Protein AF-A0A353K0B1-F1 (afdb_monomer)

Mean predicted aligned error: 12.5 Å

Structure (mmCIF, N/CA/C/O backbone):
data_AF-A0A353K0B1-F1
#
_entry.id   AF-A0A353K0B1-F1
#
loop_
_atom_site.group_PDB
_atom_site.id
_atom_site.type_symbol
_atom_site.label_atom_id
_atom_site.label_alt_id
_atom_site.label_comp_id
_atom_site.label_asym_id
_atom_site.label_entity_id
_atom_site.label_seq_id
_atom_site.pdbx_PDB_ins_code
_atom_site.Cartn_x
_atom_site.Cartn_y
_atom_site.Cartn_z
_atom_site.occupancy
_atom_site.B_iso_or_equiv
_atom_site.auth_seq_id
_atom_site.auth_comp_id
_atom_site.auth_asym_id
_atom_site.auth_atom_id
_atom_site.pdbx_PDB_model_num
ATOM 1 N N . PHE A 1 1 ? -6.805 23.992 -35.290 1.00 36.97 1 PHE A N 1
ATOM 2 C CA . PHE A 1 1 ? -5.382 24.380 -35.285 1.00 36.97 1 PHE A CA 1
ATOM 3 C C . PHE A 1 1 ? -4.527 23.122 -35.307 1.00 36.97 1 PHE A C 1
ATOM 5 O O . PHE A 1 1 ? -4.038 22.693 -34.277 1.00 36.97 1 PHE A O 1
ATOM 12 N N . ILE A 1 2 ? -4.406 22.497 -36.475 1.00 39.25 2 ILE A N 1
ATOM 13 C CA . ILE A 1 2 ? -3.397 21.470 -36.740 1.00 39.25 2 ILE A CA 1
ATOM 14 C C . ILE A 1 2 ? -2.709 21.992 -37.991 1.00 39.25 2 ILE A C 1
ATOM 16 O O . ILE A 1 2 ? -3.285 21.962 -39.075 1.00 39.25 2 ILE A O 1
ATOM 20 N N . ASN A 1 3 ? -1.576 22.661 -37.792 1.00 36.94 3 ASN A N 1
ATOM 21 C CA . ASN A 1 3 ? -0.792 23.210 -38.883 1.00 36.94 3 ASN A CA 1
ATOM 22 C C . ASN A 1 3 ? 0.197 22.126 -39.298 1.00 36.94 3 ASN A C 1
ATOM 24 O O . ASN A 1 3 ? 1.272 21.996 -38.717 1.00 36.94 3 ASN A O 1
ATOM 28 N N . ASP A 1 4 ? -0.233 21.320 -40.260 1.00 46.06 4 ASP A N 1
ATOM 29 C CA . ASP A 1 4 ? 0.606 20.402 -41.015 1.00 46.06 4 ASP A CA 1
ATOM 30 C C . ASP A 1 4 ? 1.526 21.243 -41.914 1.00 46.06 4 ASP A C 1
ATOM 32 O O . ASP A 1 4 ? 1.256 21.504 -43.085 1.00 46.06 4 ASP A O 1
ATOM 36 N N . LYS A 1 5 ? 2.585 21.785 -41.308 1.00 36.81 5 LYS A N 1
ATOM 37 C CA . LYS A 1 5 ? 3.682 22.445 -42.010 1.00 36.81 5 LYS A CA 1
ATOM 38 C C . LYS A 1 5 ? 4.902 21.542 -41.931 1.00 36.81 5 LYS A C 1
ATOM 40 O O . LYS A 1 5 ? 5.747 21.676 -41.051 1.00 36.81 5 LYS A O 1
ATOM 45 N N . LYS A 1 6 ? 5.015 20.650 -42.917 1.00 50.41 6 LYS A N 1
ATOM 46 C CA . LYS A 1 6 ? 6.301 20.114 -43.382 1.00 50.41 6 LYS A CA 1
ATOM 47 C C . LYS A 1 6 ? 7.113 21.253 -44.012 1.00 50.41 6 LYS A C 1
ATOM 49 O O . LYS A 1 6 ? 7.263 21.332 -45.227 1.00 50.41 6 LYS A O 1
ATOM 54 N N . GLU A 1 7 ? 7.595 22.181 -43.193 1.00 39.72 7 GLU A N 1
ATOM 55 C CA . GLU A 1 7 ? 8.551 23.199 -43.622 1.00 39.72 7 GLU A CA 1
ATOM 56 C C . GLU A 1 7 ? 9.961 22.606 -43.562 1.00 39.72 7 GLU A C 1
ATOM 58 O O . GLU A 1 7 ? 10.577 22.538 -42.507 1.00 39.72 7 GLU A O 1
ATOM 63 N N . GLY A 1 8 ? 10.443 22.138 -44.716 1.00 44.66 8 GLY A N 1
ATOM 64 C CA . GLY A 1 8 ? 11.822 22.344 -45.174 1.00 44.66 8 GLY A CA 1
ATOM 65 C C . GLY A 1 8 ? 12.996 21.977 -44.260 1.00 44.66 8 GLY A C 1
ATOM 66 O O . GLY A 1 8 ? 14.079 22.515 -44.471 1.00 44.66 8 GLY A O 1
ATOM 67 N N . ALA A 1 9 ? 12.846 21.093 -43.276 1.00 47.12 9 ALA A N 1
ATOM 68 C CA . ALA A 1 9 ? 13.990 20.555 -42.555 1.00 47.12 9 ALA A CA 1
ATOM 69 C C . ALA A 1 9 ? 14.630 19.470 -43.425 1.00 47.12 9 ALA A C 1
ATOM 71 O O . ALA A 1 9 ? 14.099 18.366 -43.560 1.00 47.12 9 ALA A O 1
ATOM 72 N N . THR A 1 10 ? 15.753 19.793 -44.062 1.00 54.03 10 THR A N 1
ATOM 73 C CA . THR A 1 10 ? 16.642 18.791 -44.650 1.00 54.03 10 THR A CA 1
ATOM 74 C C . THR A 1 10 ? 16.824 17.668 -43.624 1.00 54.03 10 THR A C 1
ATOM 76 O O . THR A 1 10 ? 17.186 17.940 -42.483 1.00 54.03 10 THR A O 1
ATOM 79 N N . ILE A 1 11 ? 16.577 16.411 -44.019 1.00 59.53 11 ILE A N 1
ATOM 80 C CA . ILE A 1 11 ? 16.778 15.199 -43.185 1.00 59.53 11 ILE A CA 1
ATOM 81 C C . ILE A 1 11 ? 18.202 15.152 -42.591 1.00 59.53 11 ILE A C 1
ATOM 83 O O . ILE A 1 11 ? 18.474 14.462 -41.612 1.00 59.53 11 ILE A O 1
ATOM 87 N N . TYR A 1 12 ? 19.104 15.939 -43.171 1.00 59.56 12 TYR A N 1
ATOM 88 C CA . TYR A 1 12 ? 20.493 16.079 -42.801 1.00 59.56 12 TYR A CA 1
ATOM 89 C C . TYR A 1 12 ? 20.752 17.462 -42.181 1.00 59.56 12 TYR A C 1
ATOM 91 O O . TYR A 1 12 ? 20.598 18.475 -42.869 1.00 59.56 12 TYR A O 1
ATOM 99 N N . PRO A 1 13 ? 21.191 17.535 -40.910 1.00 64.75 13 PRO A N 1
ATOM 100 C CA . PRO A 1 13 ? 21.515 18.790 -40.226 1.00 64.75 13 PRO A CA 1
ATOM 101 C C . PRO A 1 13 ? 22.873 19.390 -40.653 1.00 64.75 13 PRO A C 1
ATOM 103 O O . PRO A 1 13 ? 23.396 20.276 -39.980 1.00 64.75 13 PRO A O 1
ATOM 106 N N . TYR A 1 14 ? 23.468 18.911 -41.752 1.00 66.31 14 TYR A N 1
ATOM 107 C CA . TYR A 1 14 ? 24.791 19.307 -42.243 1.00 66.31 14 TYR A CA 1
ATOM 108 C C . TYR A 1 14 ? 24.793 19.657 -43.735 1.00 66.31 14 TYR A C 1
ATOM 110 O O . TYR A 1 14 ? 23.914 19.262 -44.499 1.00 66.31 14 TYR A O 1
ATOM 118 N N . GLY A 1 15 ? 25.824 20.394 -44.162 1.00 65.00 15 GLY A N 1
ATOM 119 C CA . GLY A 1 15 ? 26.047 20.733 -45.565 1.00 65.00 15 GLY A CA 1
ATOM 120 C C . GLY A 1 15 ? 26.524 19.528 -46.380 1.00 65.00 15 GLY A C 1
ATOM 121 O O . GLY A 1 15 ? 27.508 18.883 -46.031 1.00 65.00 15 GLY A O 1
ATOM 122 N N . PHE A 1 16 ? 25.860 19.268 -47.508 1.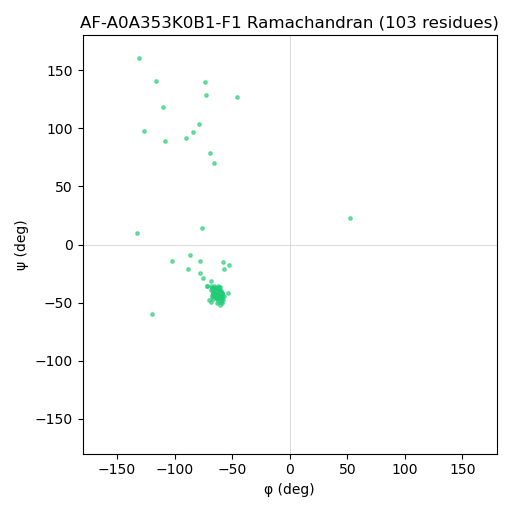00 61.59 16 PHE A N 1
ATOM 123 C CA . PHE A 1 16 ? 26.133 18.153 -48.434 1.00 61.59 16 PHE A CA 1
ATOM 124 C C . PHE A 1 16 ? 27.568 18.119 -49.005 1.00 61.59 16 PHE A C 1
ATOM 126 O O . PHE A 1 16 ? 27.986 17.117 -49.573 1.00 61.59 16 PHE A O 1
ATOM 133 N N . ALA A 1 17 ? 28.324 19.214 -48.882 1.00 65.50 17 ALA A N 1
ATOM 134 C CA . ALA A 1 17 ? 29.635 19.387 -49.507 1.00 65.50 17 ALA A CA 1
ATOM 135 C C . ALA A 1 17 ? 30.791 18.655 -48.793 1.00 65.50 17 ALA A C 1
ATOM 137 O O . ALA A 1 17 ? 31.870 18.543 -49.368 1.00 65.50 17 ALA A O 1
ATOM 138 N N . SER A 1 18 ? 30.597 18.179 -47.557 1.00 58.62 18 SER A N 1
ATOM 139 C CA . SER A 1 18 ? 31.679 17.625 -46.723 1.00 58.62 18 SER A CA 1
ATOM 140 C C . SER A 1 18 ? 31.357 16.285 -46.052 1.00 58.62 18 SER A C 1
ATOM 142 O O . SER A 1 18 ? 32.123 15.848 -45.194 1.00 58.62 18 SER A O 1
ATOM 144 N N . THR A 1 19 ? 30.246 15.630 -46.406 1.00 64.69 19 THR A N 1
ATOM 145 C CA . THR A 1 19 ? 29.758 14.440 -45.690 1.00 64.69 19 THR A CA 1
ATOM 146 C C . THR A 1 19 ? 29.759 13.183 -46.567 1.00 64.69 19 THR A C 1
ATOM 148 O O . THR A 1 19 ? 29.433 13.234 -47.749 1.00 64.69 19 THR A O 1
ATOM 151 N N . SER A 1 20 ? 30.141 12.044 -45.973 1.00 73.00 20 SER A N 1
ATOM 152 C CA . SER A 1 20 ? 30.122 10.713 -46.599 1.00 73.00 20 SER A CA 1
ATOM 153 C C . SER A 1 20 ? 28.696 10.162 -46.726 1.00 73.00 20 SER A C 1
ATOM 155 O O . SER A 1 20 ? 27.920 10.238 -45.774 1.00 73.00 20 SER A O 1
ATOM 157 N N . ALA A 1 21 ? 28.386 9.512 -47.853 1.00 74.81 21 ALA A N 1
ATOM 158 C CA . ALA A 1 21 ? 27.105 8.835 -48.105 1.00 74.81 21 ALA A CA 1
ATOM 159 C C . ALA A 1 21 ? 26.759 7.752 -47.057 1.00 74.81 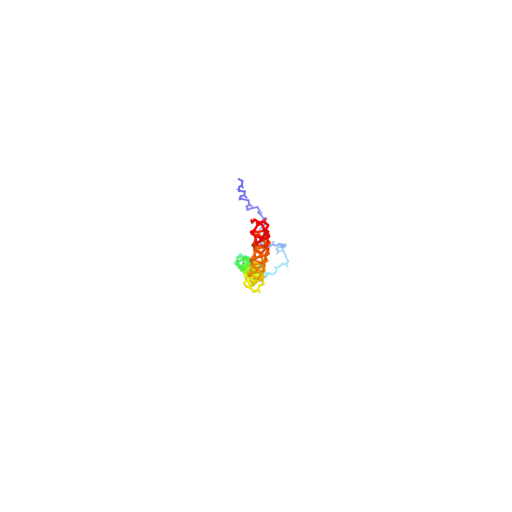21 ALA A C 1
ATOM 161 O O . ALA A 1 21 ? 25.597 7.395 -46.868 1.00 74.81 21 ALA A O 1
ATOM 162 N N . GLU A 1 22 ? 27.762 7.237 -46.342 1.00 76.12 22 GLU A N 1
ATOM 163 C CA . GLU A 1 22 ? 27.569 6.300 -45.232 1.00 76.12 22 GLU A CA 1
ATOM 164 C C . GLU A 1 22 ? 26.898 6.965 -44.018 1.00 76.12 22 GLU A C 1
ATOM 166 O O . GLU A 1 22 ? 26.064 6.340 -43.357 1.00 76.12 22 GLU A O 1
ATOM 171 N N . LEU A 1 23 ? 27.204 8.243 -43.753 1.00 78.12 23 LEU A N 1
ATOM 172 C CA . LEU A 1 23 ? 26.584 9.006 -42.666 1.00 78.12 23 LEU A CA 1
ATOM 173 C C . LEU A 1 23 ? 25.106 9.277 -42.965 1.00 78.12 23 LEU A C 1
ATOM 175 O O . LEU A 1 23 ? 24.259 9.118 -42.085 1.00 78.12 23 LEU A O 1
ATOM 179 N N . ASP A 1 24 ? 24.791 9.581 -44.226 1.00 76.56 24 ASP A N 1
ATOM 180 C CA . ASP A 1 24 ? 23.415 9.780 -44.682 1.00 76.56 24 ASP A CA 1
ATOM 181 C C . ASP A 1 24 ? 22.558 8.521 -44.465 1.00 76.56 24 ASP A C 1
ATOM 183 O O . ASP A 1 24 ? 21.401 8.602 -44.035 1.00 76.56 24 ASP A O 1
ATOM 187 N N . GLY A 1 25 ? 23.135 7.344 -44.732 1.00 81.25 25 GLY A N 1
ATOM 188 C CA . GLY A 1 25 ? 22.491 6.051 -44.506 1.00 81.25 25 GLY A CA 1
ATOM 189 C C . GLY A 1 25 ? 22.282 5.726 -43.025 1.00 81.25 25 GLY A C 1
ATOM 190 O O . GLY A 1 25 ? 21.246 5.163 -42.663 1.00 81.25 25 GLY A O 1
ATOM 191 N N . ALA A 1 26 ? 23.229 6.095 -42.159 1.00 83.75 26 ALA A N 1
ATOM 192 C CA . ALA A 1 26 ? 23.109 5.908 -40.713 1.00 83.75 26 ALA A CA 1
ATOM 193 C C . ALA A 1 26 ? 22.015 6.802 -40.105 1.00 83.75 26 ALA A C 1
ATOM 195 O O . ALA A 1 26 ? 21.202 6.323 -39.316 1.00 83.75 26 ALA A O 1
ATOM 196 N N . ILE A 1 27 ? 21.944 8.072 -40.516 1.00 82.62 27 ILE A N 1
ATOM 197 C CA . ILE A 1 27 ? 20.928 9.017 -40.027 1.00 82.62 27 ILE A CA 1
ATOM 198 C C . ILE A 1 27 ? 19.531 8.618 -40.474 1.00 82.62 27 ILE A C 1
ATOM 200 O O . ILE A 1 27 ? 18.597 8.700 -39.680 1.00 82.62 27 ILE A O 1
ATOM 204 N N . LYS A 1 28 ? 19.384 8.134 -41.710 1.00 83.31 28 LYS A N 1
ATOM 205 C CA . LYS A 1 28 ? 18.097 7.629 -42.185 1.00 83.31 28 LYS A CA 1
ATOM 206 C C . LYS A 1 28 ? 17.604 6.464 -41.323 1.00 83.31 28 LYS A C 1
ATOM 208 O O . LYS A 1 28 ? 16.495 6.522 -40.814 1.00 83.31 28 LYS A O 1
ATOM 213 N N . LYS A 1 29 ? 18.460 5.468 -41.068 1.00 86.31 29 LYS A N 1
ATOM 214 C CA . LYS A 1 29 ? 18.119 4.332 -40.192 1.00 86.31 29 LYS A CA 1
ATOM 215 C C . LYS A 1 29 ? 17.785 4.767 -38.766 1.00 86.31 29 LYS A C 1
ATOM 217 O O . LYS A 1 29 ? 16.885 4.207 -38.155 1.00 86.31 29 LYS A O 1
ATOM 222 N N . LEU A 1 30 ? 18.508 5.752 -38.232 1.00 84.88 30 LEU A N 1
ATOM 223 C CA . LEU A 1 30 ? 18.217 6.304 -36.912 1.00 84.88 30 LEU A CA 1
ATOM 224 C C . LEU A 1 30 ? 16.847 6.990 -36.890 1.00 84.88 30 LEU A C 1
ATOM 226 O O . LEU A 1 30 ? 16.083 6.776 -35.957 1.00 84.88 30 LEU A O 1
ATOM 230 N N . ASN A 1 31 ? 16.530 7.782 -37.917 1.00 85.81 31 ASN A N 1
ATOM 231 C CA . ASN A 1 31 ? 15.233 8.439 -38.044 1.00 85.81 31 ASN A CA 1
ATOM 232 C C . ASN A 1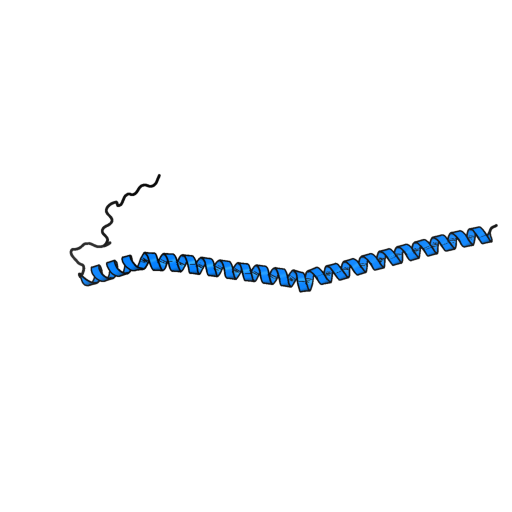 31 ? 14.090 7.426 -38.169 1.00 85.81 31 ASN A C 1
ATOM 234 O O . ASN A 1 31 ? 13.050 7.637 -37.560 1.00 85.81 31 ASN A O 1
ATOM 238 N N . ASP A 1 32 ? 14.315 6.323 -38.884 1.00 88.56 32 ASP A N 1
ATOM 239 C CA . ASP A 1 32 ? 13.326 5.257 -39.050 1.00 88.56 32 ASP A CA 1
ATOM 240 C C . ASP A 1 32 ? 13.020 4.535 -37.719 1.00 88.56 32 ASP A C 1
ATOM 242 O O . ASP A 1 32 ? 11.877 4.168 -37.481 1.00 88.56 32 ASP A O 1
ATOM 246 N N . ILE A 1 33 ? 14.012 4.359 -36.832 1.00 91.88 33 ILE A N 1
ATOM 247 C CA . ILE A 1 33 ? 13.861 3.653 -35.537 1.00 91.88 33 ILE A CA 1
ATOM 248 C C . ILE A 1 33 ? 13.424 4.597 -34.399 1.00 91.88 33 ILE A C 1
ATOM 250 O O . ILE A 1 33 ? 12.895 4.156 -33.378 1.00 91.88 33 ILE A O 1
ATOM 254 N N . MET A 1 34 ? 13.640 5.908 -34.548 1.00 90.19 34 MET A N 1
ATOM 255 C CA . MET A 1 34 ? 13.335 6.908 -33.518 1.00 90.19 34 MET A CA 1
ATOM 256 C C . MET A 1 34 ? 11.877 6.860 -33.003 1.00 90.19 34 MET A C 1
ATOM 258 O O . MET A 1 34 ? 11.700 6.980 -31.790 1.00 90.19 34 MET A O 1
ATOM 262 N N . PRO A 1 35 ? 10.839 6.689 -33.853 1.00 92.00 35 PRO A N 1
ATOM 263 C CA . PRO A 1 35 ? 9.449 6.614 -33.401 1.00 92.00 35 PRO A CA 1
ATOM 264 C C . PRO A 1 35 ? 9.182 5.389 -32.521 1.00 92.00 35 PRO A C 1
ATOM 266 O O . PRO A 1 35 ? 8.595 5.536 -31.453 1.00 92.00 35 PRO A O 1
ATOM 269 N N . ASP A 1 36 ? 9.686 4.218 -32.917 1.00 93.50 36 ASP A N 1
ATOM 270 C CA . ASP A 1 36 ? 9.503 2.964 -32.176 1.00 93.50 36 ASP A CA 1
ATOM 271 C C . ASP A 1 36 ? 10.173 3.033 -30.795 1.00 93.50 36 ASP A C 1
ATOM 273 O O . ASP A 1 36 ? 9.628 2.574 -29.791 1.00 93.50 36 ASP A O 1
ATOM 277 N N . LEU A 1 37 ? 11.354 3.661 -30.721 1.00 94.88 37 LEU A N 1
ATOM 278 C CA . LEU A 1 37 ? 12.049 3.887 -29.453 1.00 94.88 37 LEU A CA 1
ATOM 279 C C . LEU A 1 37 ? 11.267 4.837 -28.535 1.00 94.88 37 LEU A C 1
ATOM 281 O O . LEU A 1 37 ? 11.266 4.656 -27.314 1.00 94.88 37 LEU A O 1
ATOM 285 N N . LEU A 1 38 ? 10.619 5.853 -29.109 1.00 94.81 38 LEU A N 1
ATOM 286 C CA . LEU A 1 38 ? 9.804 6.805 -28.361 1.00 94.81 38 LEU A CA 1
ATOM 287 C C . LEU A 1 38 ? 8.552 6.124 -27.787 1.00 94.81 38 LEU A C 1
ATOM 289 O O . LEU A 1 38 ? 8.267 6.299 -26.604 1.00 94.81 38 LEU A O 1
ATOM 293 N N . GLU A 1 39 ? 7.861 5.311 -28.591 1.00 94.88 39 GLU A N 1
ATOM 294 C CA . GLU A 1 39 ? 6.689 4.537 -28.158 1.00 94.88 39 GLU A CA 1
ATOM 295 C C . GLU A 1 39 ? 7.056 3.538 -27.052 1.00 94.88 39 GLU A C 1
ATOM 297 O O . GLU A 1 39 ? 6.389 3.470 -26.018 1.00 94.88 39 GLU A O 1
ATOM 302 N N . LEU A 1 40 ? 8.175 2.821 -27.207 1.00 96.19 40 LEU A N 1
ATOM 303 C CA . LEU A 1 40 ? 8.670 1.921 -26.166 1.00 96.19 40 LEU A CA 1
ATOM 304 C C . LEU A 1 40 ? 8.960 2.675 -24.862 1.00 96.19 40 LEU A C 1
ATOM 306 O O . LEU A 1 40 ? 8.533 2.245 -23.791 1.00 96.19 40 LEU A O 1
ATOM 310 N N . SER A 1 41 ? 9.645 3.818 -24.953 1.00 96.25 41 SER A N 1
ATOM 311 C CA . SER A 1 41 ? 9.991 4.638 -23.786 1.00 96.25 41 SER A CA 1
ATOM 312 C C . SER A 1 41 ? 8.746 5.148 -23.050 1.00 96.25 41 SER A C 1
ATOM 314 O O . SER A 1 41 ? 8.741 5.230 -21.819 1.00 96.25 41 SER A O 1
ATOM 316 N N . GLU A 1 42 ? 7.679 5.481 -23.781 1.00 96.50 42 GLU A N 1
ATOM 317 C CA . GLU A 1 42 ? 6.397 5.884 -23.199 1.00 96.50 42 GLU A CA 1
ATOM 318 C C . GLU A 1 42 ? 5.769 4.741 -22.390 1.00 96.50 42 GLU A C 1
ATOM 320 O O . GLU A 1 42 ? 5.421 4.922 -21.216 1.00 96.50 42 GLU A O 1
ATOM 325 N N . VAL A 1 43 ? 5.681 3.547 -22.982 1.00 96.50 43 VAL A N 1
ATOM 326 C CA . VAL A 1 43 ? 5.093 2.365 -22.336 1.00 96.5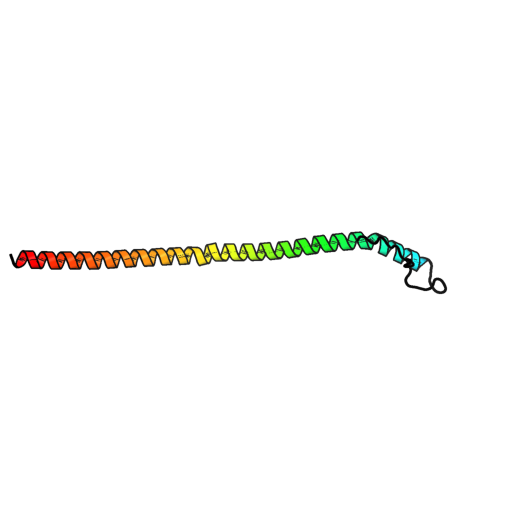0 43 VAL A CA 1
ATOM 327 C C . VAL A 1 43 ? 5.917 1.921 -21.126 1.00 96.50 43 VAL A C 1
ATOM 329 O O . VAL A 1 43 ? 5.354 1.636 -20.064 1.00 96.50 43 VAL A O 1
ATOM 332 N N . GLU A 1 44 ? 7.246 1.905 -21.240 1.00 97.12 44 GLU A N 1
ATOM 333 C CA . GLU A 1 44 ? 8.139 1.591 -20.122 1.00 97.12 44 GLU A CA 1
ATOM 334 C C . GLU A 1 44 ? 7.936 2.565 -18.963 1.00 97.12 44 GLU A C 1
ATOM 336 O O . GLU A 1 44 ? 7.816 2.148 -17.804 1.00 97.12 44 GLU A O 1
ATOM 341 N N . LYS A 1 45 ? 7.828 3.867 -19.261 1.00 96.81 45 LYS A N 1
ATOM 342 C C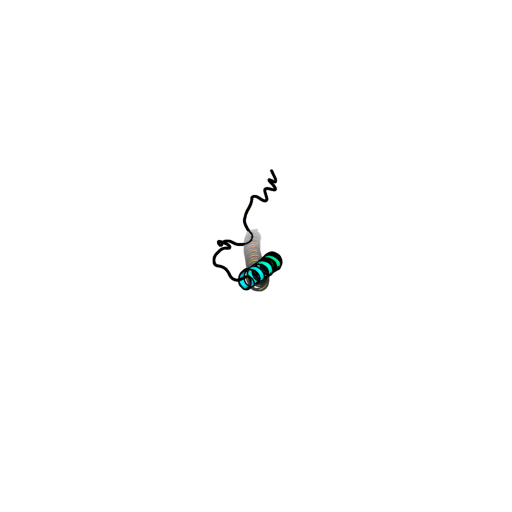A . LYS A 1 45 ? 7.624 4.869 -18.219 1.00 96.81 45 LYS A CA 1
ATOM 343 C C . LYS A 1 45 ? 6.266 4.722 -17.542 1.00 96.81 45 LYS A C 1
ATOM 345 O O . LYS A 1 45 ? 6.190 4.829 -16.315 1.00 96.81 45 LYS A O 1
ATOM 350 N N . ALA A 1 46 ? 5.213 4.447 -18.308 1.00 96.69 46 ALA A N 1
ATOM 351 C CA . ALA A 1 46 ? 3.883 4.185 -17.769 1.00 96.69 46 ALA A CA 1
ATOM 352 C C . ALA A 1 46 ? 3.876 2.949 -16.851 1.00 96.69 46 ALA A C 1
ATOM 354 O O . ALA A 1 46 ? 3.321 2.996 -15.751 1.00 96.69 46 ALA A O 1
ATOM 355 N N . CYS A 1 47 ? 4.553 1.871 -17.256 1.00 96.94 47 CYS A N 1
ATOM 356 C CA . CYS A 1 47 ? 4.693 0.657 -16.453 1.00 96.94 47 CYS A CA 1
ATOM 357 C C . CYS A 1 47 ? 5.432 0.924 -15.132 1.00 96.94 47 CYS A C 1
ATOM 359 O O . CYS A 1 47 ? 4.975 0.495 -14.071 1.00 96.94 47 CYS A O 1
ATOM 361 N N . GLN A 1 48 ? 6.522 1.699 -15.173 1.00 97.31 48 GLN A N 1
ATOM 362 C CA . GLN A 1 48 ? 7.273 2.076 -13.975 1.00 97.31 48 GLN A CA 1
ATOM 363 C C . GLN A 1 48 ? 6.405 2.855 -12.976 1.00 97.31 48 GLN A C 1
ATOM 365 O O . GLN A 1 48 ? 6.361 2.514 -11.796 1.00 97.31 48 GLN A O 1
ATOM 370 N N . LEU A 1 49 ? 5.667 3.866 -13.447 1.00 97.50 49 LEU A N 1
ATOM 371 C CA . LEU A 1 49 ? 4.781 4.660 -12.589 1.00 97.50 49 LEU A CA 1
ATOM 372 C C . LEU A 1 49 ? 3.658 3.814 -11.976 1.00 97.50 49 LEU A C 1
ATOM 374 O O . LEU A 1 49 ? 3.296 4.000 -10.814 1.00 97.50 49 LEU A O 1
ATOM 378 N N . MET A 1 50 ? 3.117 2.869 -12.744 1.00 97.12 50 MET A N 1
ATOM 379 C CA . MET A 1 50 ? 2.098 1.943 -12.259 1.00 97.12 50 MET A CA 1
ATOM 380 C C . MET A 1 50 ? 2.651 1.005 -11.180 1.00 97.12 50 MET A C 1
ATOM 382 O O . MET A 1 50 ? 1.985 0.786 -10.169 1.00 97.12 50 MET A O 1
ATOM 386 N N . ALA A 1 51 ? 3.867 0.484 -11.356 1.00 96.94 51 ALA A N 1
ATOM 387 C CA . ALA A 1 51 ? 4.520 -0.351 -10.353 1.00 96.94 51 ALA A CA 1
ATOM 388 C C . ALA A 1 51 ? 4.720 0.405 -9.027 1.00 96.94 51 ALA A C 1
ATOM 390 O O . ALA A 1 51 ? 4.377 -0.123 -7.965 1.00 96.94 51 ALA A O 1
ATOM 391 N N . ASP A 1 52 ? 5.173 1.660 -9.094 1.00 97.00 52 ASP A N 1
ATOM 392 C CA . ASP A 1 52 ? 5.344 2.517 -7.916 1.00 97.00 52 ASP A CA 1
ATOM 393 C C . ASP A 1 52 ? 4.012 2.746 -7.180 1.00 97.00 52 ASP A C 1
ATOM 395 O O . ASP A 1 52 ? 3.948 2.726 -5.946 1.00 97.00 52 ASP A O 1
ATOM 399 N N . GLU A 1 53 ? 2.916 2.951 -7.915 1.00 96.94 53 GLU A N 1
ATOM 400 C CA . GLU A 1 53 ? 1.601 3.176 -7.311 1.00 96.94 53 GLU A CA 1
ATOM 401 C C . GLU A 1 53 ? 1.009 1.898 -6.693 1.00 96.94 53 GLU A C 1
ATOM 403 O O . GLU A 1 53 ? 0.400 1.940 -5.614 1.00 96.94 53 GLU A O 1
ATOM 408 N N . ILE A 1 54 ? 1.250 0.740 -7.317 1.00 96.56 54 ILE A N 1
ATOM 409 C CA . ILE A 1 54 ? 0.908 -0.568 -6.745 1.00 96.56 54 ILE A CA 1
ATOM 410 C C . ILE A 1 54 ? 1.659 -0.771 -5.429 1.00 96.56 54 ILE A C 1
ATOM 412 O O . ILE A 1 54 ? 1.055 -1.191 -4.440 1.00 96.56 54 ILE A O 1
ATOM 416 N N . GLU A 1 55 ? 2.950 -0.443 -5.370 1.00 96.38 55 GLU A N 1
ATOM 417 C CA . GLU A 1 55 ? 3.727 -0.587 -4.141 1.00 96.38 55 GLU A CA 1
ATOM 418 C C . GLU A 1 55 ? 3.194 0.314 -3.017 1.00 96.38 55 GLU A C 1
ATOM 420 O O . GLU A 1 55 ? 2.977 -0.160 -1.895 1.00 96.38 55 GLU A O 1
ATOM 425 N N . LYS A 1 56 ? 2.899 1.589 -3.308 1.00 95.88 56 LYS A N 1
ATOM 426 C CA . LYS A 1 56 ? 2.275 2.500 -2.331 1.00 95.88 56 LYS A CA 1
ATOM 427 C C . LYS A 1 56 ? 0.950 1.951 -1.815 1.00 95.88 56 LYS A C 1
ATOM 429 O O . LYS A 1 56 ? 0.700 1.986 -0.608 1.00 95.88 56 LYS A O 1
ATOM 434 N N . THR A 1 57 ? 0.115 1.423 -2.705 1.00 96.00 57 THR A N 1
ATOM 435 C CA . THR A 1 57 ? -1.181 0.843 -2.337 1.00 96.00 57 THR A CA 1
ATOM 436 C C . THR A 1 57 ? -1.000 -0.395 -1.460 1.00 96.00 57 THR A C 1
ATOM 438 O O . THR A 1 57 ? -1.643 -0.494 -0.417 1.00 96.00 57 THR A O 1
ATOM 441 N N . ARG A 1 58 ? -0.060 -1.291 -1.790 1.00 96.81 58 ARG A N 1
ATOM 442 C CA . ARG A 1 58 ? 0.255 -2.469 -0.961 1.00 96.81 58 ARG A CA 1
ATOM 443 C C . ARG A 1 58 ? 0.734 -2.077 0.434 1.00 96.81 58 ARG A C 1
ATOM 445 O O . ARG A 1 58 ? 0.284 -2.662 1.416 1.00 96.81 58 ARG A O 1
ATOM 452 N N . ARG A 1 59 ? 1.606 -1.067 0.541 1.00 96.25 59 ARG A N 1
ATOM 453 C CA . ARG A 1 59 ? 2.070 -0.551 1.841 1.00 96.25 59 ARG A CA 1
ATOM 454 C C . ARG A 1 59 ? 0.914 0.015 2.671 1.00 96.25 59 ARG A C 1
ATOM 456 O O . ARG A 1 59 ? 0.863 -0.227 3.872 1.00 96.25 59 ARG A O 1
ATOM 463 N N . ARG A 1 60 ? -0.031 0.724 2.040 1.00 96.38 60 ARG A N 1
ATOM 464 C CA . ARG A 1 60 ? -1.237 1.241 2.712 1.00 96.38 60 ARG A CA 1
ATOM 465 C C . ARG A 1 60 ? -2.137 0.122 3.225 1.00 96.38 60 ARG A C 1
ATOM 467 O O . ARG A 1 60 ? -2.548 0.186 4.376 1.00 96.38 60 ARG A O 1
ATOM 474 N N . VAL A 1 61 ? -2.405 -0.899 2.409 1.00 97.06 61 VAL A N 1
ATOM 475 C CA . VAL A 1 61 ? -3.215 -2.058 2.825 1.00 97.06 61 VAL A CA 1
ATOM 476 C C . VAL A 1 61 ? -2.575 -2.755 4.024 1.00 97.06 61 VAL A C 1
ATOM 478 O O . VAL A 1 61 ? -3.246 -2.968 5.025 1.00 97.06 61 VAL A O 1
ATOM 481 N N . ASN A 1 62 ? -1.262 -2.989 3.986 1.00 94.81 62 ASN A N 1
ATOM 482 C CA . ASN A 1 62 ? -0.544 -3.604 5.102 1.00 94.81 62 ASN A CA 1
ATOM 483 C C . ASN A 1 62 ? -0.642 -2.756 6.390 1.00 94.81 62 ASN A C 1
ATOM 485 O O . ASN A 1 62 ? -0.959 -3.274 7.457 1.00 94.81 62 ASN A O 1
ATOM 489 N N . ALA A 1 63 ? -0.464 -1.435 6.296 1.00 96.19 63 ALA A N 1
ATOM 490 C CA . ALA A 1 63 ? -0.630 -0.554 7.452 1.00 96.19 63 ALA A CA 1
ATOM 491 C C . ALA A 1 63 ? -2.056 -0.602 8.035 1.00 96.19 63 ALA A C 1
ATOM 493 O O . ALA A 1 63 ? -2.232 -0.539 9.252 1.00 96.19 63 ALA A O 1
ATOM 494 N N . LEU A 1 64 ? -3.080 -0.734 7.190 1.00 95.25 64 LEU A N 1
ATOM 495 C CA . LEU A 1 64 ? -4.456 -0.887 7.656 1.00 95.25 64 LEU A CA 1
ATOM 496 C C . LEU A 1 64 ? -4.664 -2.231 8.361 1.00 95.25 64 LEU A C 1
ATOM 498 O O . LEU A 1 64 ? -5.171 -2.249 9.479 1.00 95.25 64 LEU A O 1
ATOM 502 N N . GLU A 1 65 ? -4.232 -3.327 7.741 1.00 94.81 65 GLU A N 1
ATOM 503 C CA . GLU A 1 65 ? -4.435 -4.692 8.240 1.00 94.81 65 GLU A CA 1
ATOM 504 C C . GLU A 1 65 ? -3.698 -4.965 9.550 1.00 94.81 65 GLU A C 1
ATOM 506 O O . GLU A 1 65 ? -4.271 -5.538 10.473 1.00 94.81 65 GLU A O 1
ATOM 511 N N . TYR A 1 66 ? -2.437 -4.545 9.648 1.00 94.31 66 TYR A N 1
ATOM 512 C CA . TYR A 1 66 ? -1.571 -4.944 10.757 1.00 94.31 66 TYR A CA 1
ATOM 513 C C . TYR A 1 66 ? -1.396 -3.872 11.832 1.00 94.31 66 TYR A C 1
ATOM 515 O O . TYR A 1 66 ? -0.910 -4.188 12.916 1.00 94.31 66 TYR A O 1
ATOM 523 N N . VAL A 1 67 ? -1.774 -2.618 11.563 1.00 94.19 67 VAL A N 1
ATOM 524 C CA . VAL A 1 67 ? -1.638 -1.522 12.537 1.00 94.19 67 VAL A CA 1
ATOM 525 C C . VAL A 1 67 ? -2.992 -0.916 12.870 1.00 94.19 67 VAL A C 1
ATOM 527 O O . VAL A 1 67 ? -3.399 -0.943 14.028 1.00 94.19 67 VAL A O 1
ATOM 530 N N . MET A 1 68 ? -3.709 -0.389 11.875 1.00 94.19 68 MET A N 1
ATOM 531 C CA . MET A 1 68 ? -4.912 0.401 12.144 1.00 94.19 68 MET A CA 1
ATOM 532 C C . MET A 1 68 ? -6.074 -0.452 12.666 1.00 94.19 68 MET A C 1
ATOM 534 O O . MET A 1 68 ? -6.685 -0.080 13.664 1.00 94.19 68 MET A O 1
ATOM 538 N N . ILE A 1 69 ? -6.373 -1.591 12.031 1.00 95.75 69 ILE A N 1
ATOM 539 C CA . ILE A 1 69 ? -7.476 -2.468 12.455 1.00 95.75 69 ILE A CA 1
ATOM 540 C C . ILE A 1 69 ? -7.259 -2.985 13.889 1.00 95.75 69 ILE A C 1
ATOM 542 O O . ILE A 1 69 ? -8.140 -2.749 14.717 1.00 95.75 69 ILE A O 1
ATOM 546 N N . PRO A 1 70 ? -6.097 -3.573 14.250 1.00 96.94 70 PRO A N 1
ATOM 547 C CA . PRO A 1 70 ? -5.870 -4.047 15.617 1.00 96.94 70 PRO A CA 1
ATOM 548 C C . PRO A 1 70 ? -5.972 -2.936 16.669 1.00 96.94 70 PRO A C 1
ATOM 550 O O . PRO A 1 70 ? -6.560 -3.138 17.730 1.00 96.94 70 PRO A O 1
ATOM 553 N N . GLN A 1 71 ? -5.448 -1.740 16.374 1.00 96.06 71 GLN A N 1
ATOM 554 C CA . GLN A 1 71 ? -5.539 -0.591 17.283 1.00 96.06 71 GLN A CA 1
ATOM 555 C C . GLN A 1 71 ? -6.984 -0.134 17.501 1.00 96.06 71 GLN A C 1
ATOM 557 O O . GLN A 1 71 ? -7.369 0.217 18.620 1.00 96.06 71 GLN A O 1
ATOM 562 N N . LEU A 1 72 ? -7.797 -0.130 16.442 1.00 96.44 72 LEU A N 1
ATOM 563 C CA . LEU A 1 72 ? -9.212 0.216 16.541 1.00 96.44 72 LEU A CA 1
ATOM 564 C C . LEU A 1 72 ? -9.984 -0.833 17.346 1.00 96.44 72 LEU A C 1
ATOM 566 O O . LEU A 1 72 ? -10.776 -0.458 18.207 1.00 96.44 72 LEU A O 1
ATOM 570 N N . GLU A 1 73 ? -9.723 -2.123 17.132 1.00 96.56 73 GLU A N 1
ATOM 571 C CA . GLU A 1 73 ? -10.336 -3.206 17.912 1.00 96.56 73 GLU A CA 1
ATOM 572 C C . GLU A 1 73 ? -9.978 -3.120 19.403 1.00 96.56 73 GLU A C 1
ATOM 574 O O . GLU A 1 73 ? -10.856 -3.240 20.263 1.00 96.56 73 GLU A O 1
ATOM 579 N N . GLU A 1 74 ? -8.712 -2.844 19.726 1.00 96.31 74 GLU A N 1
ATOM 580 C CA . GLU A 1 74 ? -8.272 -2.621 21.106 1.00 96.31 74 GLU A CA 1
ATOM 581 C C . GLU A 1 74 ? -8.969 -1.403 21.729 1.00 96.31 74 GLU A C 1
ATOM 583 O O . GLU A 1 74 ? -9.466 -1.470 22.857 1.00 96.31 74 GLU A O 1
ATOM 588 N N . THR A 1 75 ? -9.072 -0.308 20.972 1.00 95.94 75 THR A N 1
ATOM 589 C CA . THR A 1 75 ? -9.743 0.921 21.413 1.00 95.94 75 THR A CA 1
ATOM 590 C C . THR A 1 75 ? -11.227 0.676 21.687 1.00 95.94 75 THR A C 1
ATOM 592 O O . THR A 1 75 ? -11.736 1.104 22.724 1.00 95.94 75 THR A O 1
ATOM 595 N N . ILE A 1 76 ? -11.920 -0.056 20.808 1.00 96.12 76 ILE A N 1
ATOM 596 C CA . ILE A 1 76 ? -13.326 -0.439 21.001 1.00 96.12 76 ILE A CA 1
ATOM 597 C C . ILE A 1 76 ? -13.467 -1.246 22.290 1.00 96.12 76 ILE A C 1
ATOM 599 O O . ILE A 1 76 ? -14.276 -0.895 23.149 1.00 96.12 76 ILE A O 1
ATOM 603 N N . LYS A 1 77 ? -12.631 -2.274 22.474 1.00 96.75 77 LYS A N 1
ATOM 604 C CA . LYS A 1 77 ? -12.654 -3.115 23.675 1.00 96.75 77 LYS A CA 1
ATOM 605 C C . LYS A 1 77 ? -12.423 -2.302 24.950 1.00 96.75 77 LYS A C 1
ATOM 607 O O . LYS A 1 77 ? -13.103 -2.526 25.952 1.00 96.75 77 LYS A O 1
ATOM 612 N N . PHE A 1 78 ? -11.492 -1.352 24.917 1.00 96.62 78 PHE A N 1
ATOM 613 C CA . PHE A 1 78 ? -11.224 -0.462 26.042 1.00 96.62 78 PHE A CA 1
ATOM 614 C C . PHE A 1 78 ? -12.437 0.409 26.388 1.00 96.62 78 PHE A C 1
ATOM 616 O O . PHE A 1 78 ? -12.802 0.507 27.561 1.00 96.62 78 PHE A O 1
ATOM 623 N N . ILE A 1 79 ? -13.081 1.010 25.383 1.00 95.88 79 ILE A N 1
ATOM 624 C CA . ILE A 1 79 ? -14.271 1.846 25.582 1.00 95.88 79 ILE A CA 1
ATOM 625 C C . ILE A 1 79 ? -15.411 1.015 26.173 1.00 95.88 79 ILE A C 1
ATOM 627 O O . ILE A 1 79 ? -15.980 1.423 27.184 1.00 95.88 79 ILE A O 1
ATOM 631 N N . THR A 1 80 ? -15.707 -0.160 25.608 1.00 95.50 80 THR A N 1
ATOM 63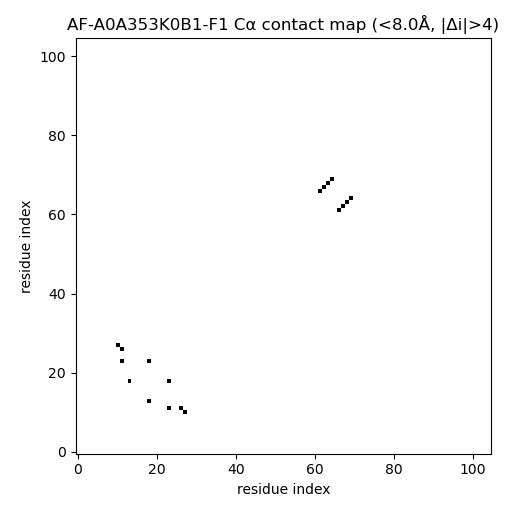2 C CA . THR A 1 80 ? -16.766 -1.046 26.118 1.00 95.50 80 THR A CA 1
ATOM 633 C C . THR A 1 80 ? -16.508 -1.434 27.570 1.00 95.50 80 THR A C 1
ATOM 635 O O . THR A 1 80 ? -17.374 -1.250 28.417 1.00 95.50 80 THR A O 1
ATOM 638 N N . MET A 1 81 ? -15.284 -1.856 27.900 1.00 95.12 81 MET A N 1
ATOM 639 C CA . MET A 1 81 ? -14.933 -2.227 29.273 1.00 95.12 81 MET A CA 1
ATOM 640 C C . MET A 1 81 ? -15.066 -1.049 30.254 1.00 95.12 81 MET A C 1
ATOM 642 O O . MET A 1 81 ? -15.453 -1.236 31.406 1.00 95.12 81 MET A O 1
ATOM 646 N N . LYS A 1 82 ? -14.751 0.179 29.821 1.00 95.50 82 LYS A N 1
ATOM 647 C CA . LYS A 1 82 ? -14.917 1.380 30.653 1.00 95.50 82 LYS A CA 1
ATOM 648 C C . LYS A 1 82 ? -16.374 1.782 30.843 1.00 95.50 82 LYS A C 1
ATOM 650 O O . LYS A 1 82 ? -16.707 2.259 31.928 1.00 95.50 82 LYS A O 1
ATOM 655 N N . LEU A 1 83 ? -17.216 1.606 29.828 1.00 95.25 83 LEU A N 1
ATOM 656 C CA . LEU A 1 83 ? -18.652 1.851 29.934 1.00 95.25 83 LEU A CA 1
ATOM 657 C C . LEU A 1 83 ? -19.311 0.844 30.883 1.00 95.25 83 LEU A C 1
ATOM 659 O O . LEU A 1 83 ? -19.990 1.274 31.813 1.00 95.25 83 LEU A O 1
ATOM 663 N N . ASP A 1 84 ? -19.010 -0.449 30.739 1.00 94.06 84 ASP A N 1
ATOM 664 C CA . ASP A 1 84 ? -19.538 -1.507 31.612 1.00 94.06 84 ASP A CA 1
ATOM 665 C C . ASP A 1 84 ? -19.152 -1.284 33.083 1.00 94.06 84 ASP A C 1
ATOM 667 O O . ASP A 1 84 ? -19.974 -1.432 33.989 1.00 94.06 84 ASP A O 1
ATOM 671 N N . GLU A 1 85 ? -17.903 -0.885 33.350 1.00 93.50 85 GLU A N 1
ATOM 672 C CA . GLU A 1 85 ? -17.447 -0.599 34.715 1.00 93.50 85 GLU A CA 1
ATOM 673 C C . GLU A 1 85 ? -18.143 0.641 35.304 1.00 93.50 85 GLU A C 1
ATOM 675 O O . GLU A 1 85 ? -18.495 0.658 36.486 1.00 93.50 85 GLU A O 1
ATOM 680 N N . ASN A 1 86 ? -18.390 1.670 34.485 1.00 94.25 86 ASN A N 1
ATOM 681 C CA . ASN A 1 86 ? -19.142 2.854 34.905 1.00 94.25 86 ASN A CA 1
ATOM 682 C C . ASN A 1 86 ? -20.598 2.493 35.241 1.00 94.25 86 ASN A C 1
ATOM 684 O O . ASN A 1 86 ? -21.116 2.891 36.289 1.00 94.25 86 ASN A O 1
ATOM 688 N N . GLU A 1 87 ? -21.233 1.670 34.405 1.00 92.81 87 GLU A N 1
ATOM 689 C CA . GLU A 1 87 ? -22.594 1.187 34.626 1.00 92.81 87 GLU A CA 1
ATOM 690 C C . GLU A 1 87 ? -22.692 0.333 35.899 1.00 92.81 87 GLU A C 1
ATOM 692 O O . GLU A 1 87 ? -23.551 0.595 36.746 1.00 92.81 87 GLU A O 1
ATOM 697 N N . ARG A 1 88 ? -21.749 -0.595 36.129 1.00 91.94 88 ARG A N 1
ATOM 698 C CA . ARG A 1 88 ? -21.663 -1.370 37.385 1.00 91.94 88 ARG A CA 1
ATOM 699 C C . ARG A 1 88 ? -21.503 -0.4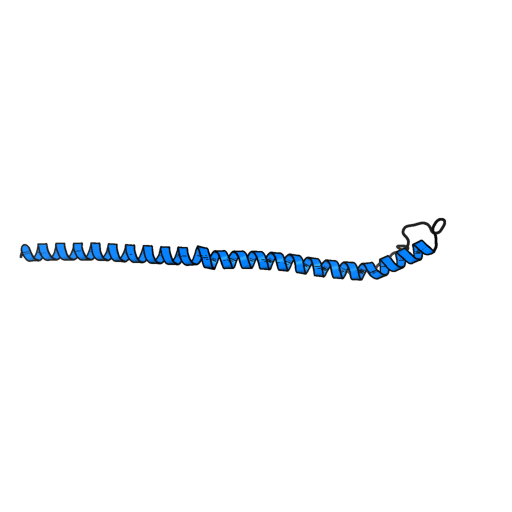79 38.617 1.00 91.94 88 ARG A C 1
ATOM 701 O O . ARG A 1 88 ? -22.141 -0.725 39.649 1.00 91.94 88 ARG A O 1
ATOM 708 N N . GLY A 1 89 ? -20.671 0.559 38.524 1.00 91.44 89 GLY A N 1
ATOM 709 C CA . GLY A 1 89 ? -20.472 1.534 39.597 1.00 91.44 89 GLY A CA 1
ATOM 710 C C . GLY A 1 89 ? -21.750 2.307 39.936 1.00 91.44 89 GLY A C 1
ATOM 711 O O . GLY A 1 89 ? -22.092 2.459 41.113 1.00 91.44 89 GLY A O 1
ATOM 712 N N . ASN A 1 90 ? -22.496 2.744 38.919 1.00 89.50 90 ASN A N 1
ATOM 713 C CA . ASN A 1 90 ? -23.778 3.429 39.104 1.00 89.50 90 ASN A CA 1
ATOM 714 C C . ASN A 1 90 ? -24.846 2.505 39.692 1.00 89.50 90 ASN A C 1
ATOM 716 O O . ASN A 1 90 ? -25.558 2.903 40.614 1.00 89.50 90 ASN A O 1
ATOM 720 N N . LEU A 1 91 ? -24.916 1.259 39.230 1.00 90.12 91 LEU A N 1
ATOM 721 C CA . LEU A 1 91 ? -25.886 0.279 39.711 1.00 90.12 91 LEU A CA 1
ATOM 722 C C . LEU A 1 91 ? -25.652 -0.056 41.195 1.00 90.12 91 LEU A C 1
ATOM 724 O O . LEU A 1 91 ? -26.590 -0.037 41.991 1.00 90.12 91 LEU A O 1
ATOM 728 N N . THR A 1 92 ? -24.393 -0.236 41.604 1.00 89.12 92 THR A N 1
ATOM 729 C CA . THR A 1 92 ? -24.022 -0.441 43.019 1.00 89.12 92 THR A CA 1
ATOM 730 C C . THR A 1 92 ? -24.401 0.763 43.888 1.00 89.12 92 THR A C 1
ATOM 732 O O . THR A 1 92 ? -24.904 0.602 45.002 1.00 89.12 92 THR A O 1
ATOM 735 N N . ARG A 1 93 ? -24.201 1.987 43.380 1.00 88.31 93 ARG A N 1
ATOM 736 C CA . ARG A 1 93 ? -24.591 3.223 44.076 1.00 88.31 93 ARG A CA 1
ATOM 737 C C . ARG A 1 93 ? -26.106 3.299 44.275 1.00 88.31 93 ARG A C 1
ATOM 739 O O . ARG A 1 93 ? -26.547 3.616 45.375 1.00 88.31 93 ARG A O 1
ATOM 746 N N . LEU A 1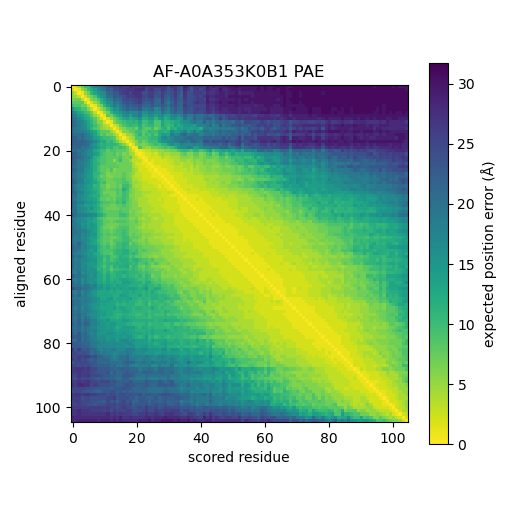 94 ? -26.886 2.971 43.244 1.00 89.75 94 LEU A N 1
ATOM 747 C CA . LEU A 1 94 ? -28.349 2.934 43.314 1.00 89.75 94 LEU A CA 1
ATOM 748 C C . LEU A 1 94 ? -28.851 1.872 44.299 1.00 89.75 94 LEU A C 1
ATOM 750 O O . LEU A 1 94 ? -29.728 2.170 45.107 1.00 89.75 94 LEU A O 1
ATOM 754 N N . MET A 1 95 ? -28.266 0.667 44.292 1.00 89.00 95 MET A N 1
ATOM 755 C CA . MET A 1 95 ? -28.613 -0.378 45.265 1.00 89.00 95 MET A CA 1
ATOM 756 C C . MET A 1 95 ? -28.367 0.077 46.706 1.00 89.00 95 MET A C 1
ATOM 758 O O . MET A 1 95 ? -29.220 -0.138 47.561 1.00 89.00 95 MET A O 1
ATOM 762 N N . LYS A 1 96 ? -27.231 0.736 46.973 1.00 87.94 96 LYS A N 1
ATOM 763 C CA . LYS A 1 96 ? -26.888 1.211 48.320 1.00 87.94 96 LYS A CA 1
ATOM 764 C C . LYS A 1 96 ? -27.828 2.312 48.815 1.00 87.94 96 LYS A C 1
ATOM 766 O O . LYS A 1 96 ? -28.173 2.335 49.989 1.00 87.94 96 LYS A O 1
ATOM 771 N N . ILE A 1 97 ? -28.256 3.215 47.932 1.00 88.56 97 ILE A N 1
ATOM 772 C CA . ILE A 1 97 ? -29.263 4.229 48.281 1.00 88.56 97 ILE A CA 1
ATOM 773 C C . ILE A 1 97 ? -30.585 3.544 48.633 1.00 88.56 97 ILE A C 1
ATOM 775 O O . ILE A 1 97 ? -31.182 3.858 49.658 1.00 88.56 97 ILE A O 1
ATOM 779 N N . LYS A 1 98 ? -31.009 2.569 47.821 1.00 88.19 98 LYS A N 1
ATOM 780 C CA . LYS A 1 98 ? -32.241 1.818 48.070 1.00 88.19 98 LYS A CA 1
ATOM 781 C C . LYS A 1 98 ? -32.209 1.079 49.415 1.00 88.19 98 LYS A C 1
ATOM 783 O O . LYS A 1 98 ? -33.175 1.180 50.159 1.00 88.19 98 LYS A O 1
ATOM 788 N N . SER A 1 99 ? -31.111 0.398 49.751 1.00 87.06 99 SER A N 1
ATOM 789 C CA . SER A 1 99 ? -30.998 -0.324 51.027 1.00 87.06 99 SER A CA 1
ATOM 790 C C . SER A 1 99 ? -31.048 0.606 52.241 1.00 87.06 99 SER A C 1
ATOM 792 O O . SER A 1 99 ? -31.660 0.260 53.241 1.00 87.06 99 SER A O 1
ATOM 794 N N . MET A 1 100 ? -30.452 1.802 52.152 1.00 84.69 100 MET A N 1
ATOM 795 C CA . MET A 1 100 ? -30.520 2.789 53.240 1.00 84.69 100 MET A CA 1
ATOM 796 C C . MET A 1 100 ? -31.952 3.299 53.461 1.00 84.69 100 MET A C 1
ATOM 798 O O . MET A 1 100 ? -32.361 3.478 54.601 1.00 84.69 100 MET A O 1
ATOM 802 N N . MET A 1 101 ? -32.738 3.480 52.392 1.00 81.56 101 MET A N 1
ATOM 803 C CA . MET A 1 101 ? -34.148 3.883 52.510 1.00 81.56 101 MET A CA 1
ATOM 804 C C . MET A 1 101 ? -35.036 2.783 53.117 1.00 81.56 101 MET A C 1
ATOM 806 O O . MET A 1 101 ? -36.020 3.096 53.784 1.00 81.56 101 MET A O 1
ATOM 810 N N . GLU A 1 102 ? -34.708 1.510 52.878 1.00 78.56 102 GLU A N 1
ATOM 811 C CA . GLU A 1 102 ? -35.421 0.360 53.454 1.00 78.56 102 GLU A CA 1
ATOM 812 C C . GLU A 1 102 ? -35.083 0.136 54.938 1.00 78.56 102 GLU A C 1
ATOM 814 O O . GLU A 1 102 ? -35.935 -0.353 55.667 1.00 78.56 102 GLU A O 1
ATOM 819 N N . GLU A 1 103 ? -33.884 0.507 55.404 1.00 75.75 103 GLU A N 1
ATOM 820 C CA . GLU A 1 103 ? -33.504 0.437 56.829 1.00 75.75 103 GLU A CA 1
ATOM 821 C C . GLU A 1 103 ? -34.090 1.581 57.679 1.00 75.75 103 GLU A C 1
ATOM 823 O O . GLU A 1 103 ? -34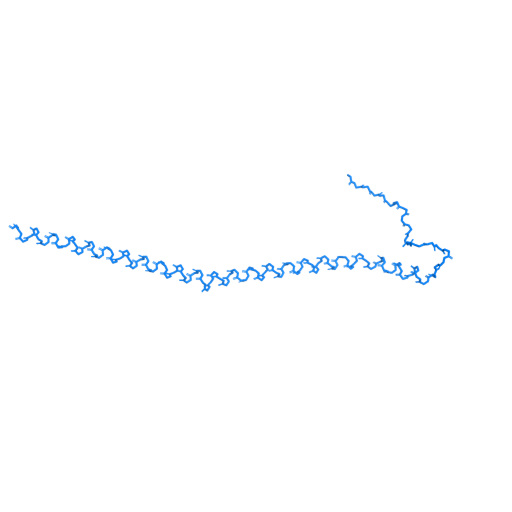.237 1.428 58.891 1.00 75.75 103 GLU A O 1
ATOM 828 N N . GLU A 1 104 ? -34.412 2.727 57.069 1.00 65.44 104 GLU A N 1
ATOM 829 C CA . GLU A 1 104 ? -35.016 3.884 57.752 1.00 65.44 104 GLU A CA 1
ATOM 830 C C . GLU A 1 104 ? -36.558 3.833 57.832 1.00 65.44 104 GLU A C 1
ATOM 832 O O . GLU A 1 104 ? -37.148 4.665 58.527 1.00 65.44 104 GLU A O 1
ATOM 837 N N . SER A 1 105 ? -37.210 2.886 57.138 1.00 53.00 105 SER A N 1
ATOM 838 C CA . SER A 1 105 ? -38.674 2.674 57.151 1.00 53.00 105 SER A CA 1
ATOM 839 C C . SER A 1 105 ? -39.091 1.558 58.106 1.00 53.00 105 SER A C 1
ATOM 841 O O . SER A 1 105 ? -40.149 1.721 58.757 1.00 53.00 105 SER A O 1
#

Foldseek 3Di:
DDPPDPPDDDLDPDDPPPDDPVVVVVSVVCVVCVVVVVVVVVVVVVVVVVVVVVVVVVVVVCCCVPPVVVVVVVVVVVVVVVVVVVVVVVVVVVVVVVVVVVVVD

Secondary structure (DSSP, 8-state):
----------SSSS-TTS--HHHHHHHHHHHHHHHHHHHHHHHHHHHHHHHHHHHHHHHHHHHIIIIIHHHHHHHHHHHHHHHHHHHHHHHHHHHHHHHHHHH--

Solvent-accessible surface area (backbone atoms only — not comparable to full-atom values): 6219 Å² total; per-residue (Å²): 142,79,83,89,68,90,70,86,71,63,96,55,100,63,69,82,89,80,63,60,74,67,57,58,54,51,51,51,55,49,61,70,47,47,62,61,53,50,54,49,51,52,53,53,51,52,51,52,56,50,51,54,51,50,51,53,50,52,54,50,52,49,46,40,67,74,47,49,49,55,52,50,54,53,49,51,53,52,51,53,55,53,50,52,52,50,51,52,52,50,52,54,52,52,51,54,53,51,53,54,57,62,73,75,108

pLDDT: mean 84.01, std 17.12, range [36.81, 97.5]

Sequence (105 aa):
FINDKKEGATIYPYGFASTSAELDGAIKKLNDIMPDLLELSEVEKACQLMADEIEKTRRRVNALEYVMIPQLEETIKFITMKLDENERGNLTRLMKIKSMMEEES

Radius of gyration: 39.45 Å; Cα contacts (8 Å, |Δi|>4): 9; chains: 1; bounding box: 70×29×107 Å